Protein AF-A0A9P7WPE4-F1 (afdb_monomer_lite)

Structure (mmCIF, N/CA/C/O backbone):
data_AF-A0A9P7WPE4-F1
#
_entry.id   AF-A0A9P7WPE4-F1
#
loop_
_atom_site.group_PDB
_atom_site.id
_atom_site.type_symbol
_atom_site.label_atom_id
_atom_site.label_alt_id
_atom_site.label_comp_id
_atom_site.label_asym_id
_atom_site.label_entity_id
_atom_site.label_seq_id
_atom_site.pdbx_PDB_ins_code
_atom_site.Cartn_x
_atom_site.Cartn_y
_atom_site.Cartn_z
_atom_site.occupancy
_atom_site.B_iso_or_equiv
_atom_site.auth_seq_id
_atom_site.auth_comp_id
_atom_site.auth_asym_id
_atom_site.auth_atom_id
_atom_site.pdbx_PDB_model_num
ATOM 1 N N . MET A 1 1 ? -11.049 -20.962 -36.778 1.00 38.06 1 MET A N 1
ATOM 2 C CA . MET A 1 1 ? -11.266 -19.543 -36.418 1.00 38.06 1 MET A CA 1
ATOM 3 C C . MET A 1 1 ? -10.891 -19.368 -34.953 1.00 38.06 1 MET A C 1
ATOM 5 O O . MET A 1 1 ? -11.577 -19.913 -34.099 1.00 38.06 1 MET A O 1
ATOM 9 N N . SER A 1 2 ? -9.752 -18.731 -34.666 1.00 39.12 2 SER A N 1
ATOM 10 C CA . SER A 1 2 ? -9.303 -18.486 -33.288 1.00 39.12 2 SER A CA 1
ATOM 11 C C . SER A 1 2 ? -10.189 -17.411 -32.657 1.00 39.12 2 SER A C 1
ATOM 13 O O . SER A 1 2 ? -10.344 -16.338 -33.239 1.00 39.12 2 SER A O 1
ATOM 15 N N . LYS A 1 3 ? -10.809 -17.710 -31.510 1.00 47.81 3 LYS A N 1
ATOM 16 C CA . LYS A 1 3 ? -11.577 -16.729 -30.735 1.00 47.81 3 LYS A CA 1
ATOM 17 C C . LYS A 1 3 ? -10.599 -15.660 -30.253 1.00 47.81 3 LYS A C 1
ATOM 19 O O . LYS A 1 3 ? -9.688 -15.959 -29.488 1.00 47.81 3 LYS A O 1
ATOM 24 N N . THR A 1 4 ? -10.772 -14.429 -30.715 1.00 54.31 4 THR A N 1
ATOM 25 C CA . THR A 1 4 ? -10.062 -13.257 -30.202 1.00 54.31 4 THR A CA 1
ATOM 26 C C . THR A 1 4 ? -10.349 -13.135 -28.707 1.00 54.31 4 THR A C 1
ATOM 28 O O . THR A 1 4 ? -11.453 -12.777 -28.307 1.00 54.31 4 THR A O 1
ATOM 31 N N . GLY A 1 5 ? -9.372 -13.514 -27.879 1.00 64.75 5 GLY A N 1
ATOM 32 C CA . GLY A 1 5 ? -9.452 -13.393 -26.426 1.00 64.75 5 GLY A CA 1
ATOM 33 C C . GLY A 1 5 ? -9.658 -11.940 -25.998 1.00 64.75 5 GLY A C 1
ATOM 34 O O . GLY A 1 5 ? -9.225 -11.014 -26.688 1.00 64.75 5 GLY A O 1
ATOM 35 N N . PHE A 1 6 ? -10.342 -11.753 -24.870 1.00 70.31 6 PHE A N 1
ATOM 36 C CA . PHE A 1 6 ? -10.538 -10.450 -24.240 1.00 70.31 6 PHE A CA 1
ATOM 37 C C . PHE A 1 6 ? -9.178 -9.777 -23.989 1.00 70.31 6 PHE A C 1
ATOM 39 O O . PHE A 1 6 ? -8.267 -10.398 -23.445 1.00 70.31 6 PHE A O 1
ATOM 46 N N . LYS A 1 7 ? -9.033 -8.525 -24.432 1.00 80.44 7 LYS A N 1
ATOM 47 C CA . LYS A 1 7 ? -7.776 -7.767 -24.437 1.00 80.44 7 LYS A CA 1
ATOM 48 C C . LYS A 1 7 ? -7.937 -6.498 -23.613 1.00 80.44 7 LYS A C 1
ATOM 50 O O . LYS A 1 7 ? -8.826 -5.698 -23.894 1.00 80.44 7 LYS A O 1
ATOM 55 N N . PHE A 1 8 ? -7.062 -6.294 -22.633 1.00 85.44 8 PHE A N 1
ATOM 56 C CA . PHE A 1 8 ? -7.009 -5.035 -21.892 1.00 85.44 8 PHE A CA 1
ATOM 57 C C . PHE A 1 8 ? -6.265 -3.964 -22.703 1.00 85.44 8 PHE A C 1
ATOM 59 O O . PHE A 1 8 ? -5.278 -4.293 -23.370 1.00 85.44 8 PHE A O 1
ATOM 66 N N . PRO A 1 9 ? -6.699 -2.693 -22.669 1.00 89.88 9 PRO A N 1
ATOM 67 C CA . PRO A 1 9 ? -5.893 -1.601 -23.200 1.00 89.88 9 PRO A CA 1
ATOM 68 C C . PRO A 1 9 ? -4.607 -1.434 -22.370 1.00 89.88 9 PRO A C 1
ATOM 70 O O . PRO A 1 9 ? -4.575 -1.847 -21.206 1.00 89.88 9 PRO A O 1
ATOM 73 N N . PRO A 1 10 ? -3.546 -0.836 -22.943 1.00 88.69 10 PRO A N 1
ATOM 74 C CA . PRO A 1 10 ? -2.371 -0.471 -22.163 1.00 88.69 10 PRO A CA 1
ATOM 75 C C . PRO A 1 10 ? -2.762 0.482 -21.021 1.00 88.69 10 PRO A C 1
ATOM 77 O O . PRO A 1 10 ? -3.658 1.309 -21.207 1.00 88.69 10 PRO A O 1
ATOM 80 N N . PRO A 1 11 ? -2.108 0.388 -19.850 1.00 94.06 11 PRO A N 1
ATOM 81 C CA . PRO A 1 11 ? -2.318 1.331 -18.758 1.00 94.06 11 PRO A CA 1
ATOM 82 C C . PRO A 1 11 ? -2.047 2.778 -19.186 1.00 94.06 11 PRO A C 1
ATOM 84 O O . PRO A 1 11 ? -1.160 3.039 -20.001 1.00 94.06 11 PRO A O 1
ATOM 87 N N . ASP A 1 12 ? -2.777 3.720 -18.587 1.00 94.06 12 ASP A N 1
ATOM 88 C CA . ASP A 1 12 ? -2.539 5.150 -18.782 1.00 94.06 12 ASP A CA 1
ATOM 89 C C . ASP A 1 12 ? -1.139 5.569 -18.309 1.00 94.06 12 ASP A C 1
ATOM 91 O O . ASP A 1 12 ? -0.514 4.926 -17.460 1.00 94.06 12 ASP A O 1
ATOM 95 N N . ALA A 1 13 ? -0.663 6.702 -18.828 1.00 94.31 13 ALA A N 1
ATOM 96 C CA . ALA A 1 13 ? 0.601 7.295 -18.415 1.00 94.31 13 ALA A CA 1
ATOM 97 C C . ALA A 1 13 ? 0.662 7.562 -16.899 1.00 94.31 13 ALA A C 1
ATOM 99 O O . ALA A 1 13 ? -0.287 8.058 -16.285 1.00 94.31 13 ALA A O 1
ATOM 100 N N . PHE A 1 14 ? 1.829 7.315 -16.304 1.00 94.50 14 PHE A N 1
ATOM 101 C CA . PHE A 1 14 ? 2.081 7.549 -14.888 1.00 94.50 14 PHE A CA 1
ATOM 102 C C . PHE A 1 14 ? 2.831 8.864 -14.683 1.00 94.50 14 PHE A C 1
ATOM 104 O O . PHE A 1 14 ? 3.991 8.992 -15.063 1.00 94.50 14 PHE A O 1
ATOM 111 N N . ASN A 1 15 ? 2.182 9.850 -14.064 1.00 90.44 15 ASN A N 1
ATOM 112 C CA . ASN A 1 15 ? 2.765 11.183 -13.877 1.00 90.44 15 ASN A CA 1
ATOM 113 C C . ASN A 1 15 ? 3.724 11.300 -12.679 1.00 90.44 15 ASN A C 1
ATOM 115 O O . ASN A 1 15 ? 4.404 12.313 -12.551 1.00 90.44 15 ASN A O 1
ATOM 119 N N . GLY A 1 16 ? 3.773 10.305 -11.786 1.00 80.44 16 GLY A N 1
ATOM 120 C CA . GLY A 1 16 ? 4.683 10.294 -10.634 1.00 80.44 16 GLY A CA 1
ATOM 121 C C . GLY A 1 16 ? 4.401 11.321 -9.551 1.00 80.44 16 GLY A C 1
ATOM 122 O O . GLY A 1 16 ? 5.271 11.545 -8.714 1.00 80.44 16 GLY A O 1
ATOM 123 N N . LYS A 1 17 ? 3.227 11.967 -9.541 1.00 72.81 17 LYS A N 1
ATOM 124 C CA . LYS A 1 17 ? 2.891 12.915 -8.472 1.00 72.81 17 LYS A CA 1
ATOM 125 C C . LYS A 1 17 ? 2.825 12.153 -7.143 1.00 72.81 17 LYS A C 1
ATOM 127 O O . LYS A 1 17 ? 2.012 11.228 -7.050 1.00 72.81 17 LYS A O 1
ATOM 132 N N . PRO A 1 18 ? 3.634 12.521 -6.127 1.00 59.41 18 PRO A N 1
ATOM 133 C CA . PRO A 1 18 ? 3.574 11.887 -4.819 1.00 59.41 18 PRO A CA 1
ATOM 134 C C . PRO A 1 18 ? 2.147 11.976 -4.285 1.00 59.41 18 PRO A C 1
ATOM 136 O O . PRO A 1 18 ? 1.629 13.069 -4.043 1.00 59.41 18 PRO A O 1
ATOM 139 N N . ASP A 1 19 ? 1.483 10.832 -4.132 1.00 63.22 19 ASP A N 1
ATOM 140 C CA . ASP A 1 19 ? 0.151 10.797 -3.542 1.00 63.22 19 ASP A CA 1
ATOM 141 C C . ASP A 1 19 ? 0.278 10.789 -2.018 1.00 63.22 19 ASP A C 1
ATOM 143 O O . ASP A 1 19 ? 0.065 9.780 -1.342 1.00 63.22 19 ASP A O 1
ATOM 147 N N . THR A 1 20 ? 0.683 11.944 -1.487 1.00 55.50 20 THR A N 1
ATOM 148 C CA . THR A 1 20 ? 0.890 12.176 -0.051 1.00 55.50 20 THR A CA 1
ATOM 149 C C . THR A 1 20 ? -0.396 12.008 0.754 1.00 55.50 20 THR A C 1
ATOM 151 O O . THR A 1 20 ? -0.342 11.793 1.960 1.00 55.50 20 THR A O 1
ATOM 154 N N . LYS A 1 21 ? -1.564 12.059 0.098 1.00 58.38 21 LYS A N 1
ATOM 155 C CA . LYS A 1 21 ? -2.875 11.875 0.732 1.00 58.38 21 LYS A CA 1
ATOM 156 C C . LYS A 1 21 ? -3.303 10.411 0.826 1.00 58.38 21 LYS A C 1
ATOM 158 O O . LYS A 1 21 ? -4.185 10.120 1.628 1.00 58.38 21 LYS A O 1
ATOM 163 N N . THR A 1 22 ? -2.740 9.506 0.025 1.00 59.66 22 THR A N 1
ATOM 164 C CA . THR A 1 22 ? -3.113 8.074 0.019 1.00 59.66 22 THR A CA 1
ATOM 165 C C . THR A 1 22 ? -1.947 7.133 0.328 1.00 59.66 22 THR A C 1
ATOM 167 O O . THR A 1 22 ? -2.106 5.909 0.277 1.00 59.66 22 THR A O 1
ATOM 170 N N . GLY A 1 23 ? -0.766 7.687 0.622 1.00 64.25 23 GLY A N 1
ATOM 171 C CA . GLY A 1 23 ? 0.454 6.907 0.811 1.00 64.25 23 GLY A CA 1
ATOM 172 C C . GLY A 1 23 ? 0.858 6.171 -0.467 1.00 64.25 23 GLY A C 1
ATOM 173 O O . GLY A 1 23 ? 1.218 4.994 -0.424 1.00 64.25 23 GLY A O 1
ATOM 174 N N . GLY A 1 24 ? 0.701 6.816 -1.629 1.00 74.88 24 GLY A N 1
ATOM 175 C CA . GLY A 1 24 ? 1.121 6.263 -2.918 1.00 74.88 24 GLY A CA 1
ATOM 176 C C . GLY A 1 24 ? 0.227 5.170 -3.509 1.00 74.88 24 GLY A C 1
ATOM 177 O O . GLY A 1 24 ?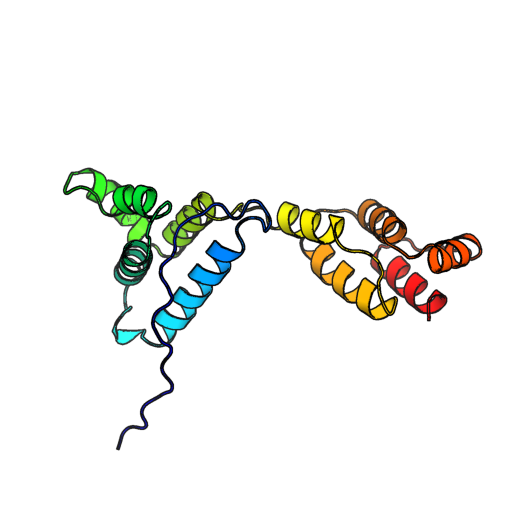 0.715 4.326 -4.262 1.00 74.88 24 GLY A O 1
ATOM 178 N N . SER A 1 25 ? -1.078 5.157 -3.206 1.00 76.94 25 SER A N 1
ATOM 179 C CA . SER A 1 25 ? -1.991 4.136 -3.749 1.00 76.94 25 SER A CA 1
ATOM 180 C C . SER A 1 25 ? -2.047 4.138 -5.276 1.00 76.94 25 SER A C 1
ATOM 182 O O . SER A 1 25 ? -2.177 3.075 -5.874 1.00 76.94 25 SER A O 1
ATOM 184 N N . LYS A 1 26 ? -1.874 5.302 -5.913 1.00 85.75 26 LYS A N 1
ATOM 185 C CA . LYS A 1 26 ? -1.837 5.438 -7.377 1.00 85.75 26 LYS A CA 1
ATOM 186 C C . LYS A 1 26 ? -0.667 4.704 -8.024 1.00 85.75 26 LYS A C 1
ATOM 188 O O . LYS A 1 26 ? -0.837 4.132 -9.092 1.00 85.75 26 LYS A O 1
ATOM 193 N N . ALA A 1 27 ? 0.502 4.691 -7.381 1.00 88.38 27 ALA A N 1
ATOM 194 C CA . ALA A 1 27 ? 1.655 3.943 -7.877 1.00 88.38 27 ALA A CA 1
ATOM 195 C C . ALA A 1 27 ? 1.392 2.431 -7.816 1.00 88.38 27 ALA A C 1
ATOM 197 O O . ALA A 1 27 ? 1.683 1.719 -8.773 1.00 88.38 27 ALA A O 1
ATOM 198 N N . ARG A 1 28 ? 0.771 1.952 -6.726 1.00 86.56 28 ARG A N 1
ATOM 199 C CA . ARG A 1 28 ? 0.358 0.545 -6.585 1.00 86.56 28 ARG A CA 1
ATOM 200 C C . ARG A 1 28 ? -0.711 0.153 -7.606 1.00 86.56 28 ARG A C 1
ATOM 202 O O . ARG A 1 28 ? -0.582 -0.886 -8.239 1.00 86.56 28 ARG A O 1
ATOM 209 N N . GLU A 1 29 ? -1.731 0.990 -7.792 1.00 88.25 29 GLU A N 1
ATOM 210 C CA . GLU A 1 29 ? -2.795 0.764 -8.779 1.00 88.25 29 GLU A CA 1
ATOM 211 C C . GLU A 1 29 ? -2.237 0.712 -10.206 1.00 88.25 29 GLU A C 1
ATOM 213 O O . GLU A 1 29 ? -2.552 -0.203 -10.965 1.00 88.25 29 GLU A O 1
ATOM 218 N N . PHE A 1 30 ? -1.375 1.665 -10.565 1.00 93.31 30 PHE A N 1
ATOM 219 C CA . PHE A 1 30 ? -0.703 1.684 -11.859 1.00 93.31 30 PHE A CA 1
ATOM 220 C C . PHE A 1 30 ? 0.135 0.417 -12.083 1.00 93.31 30 PHE A C 1
ATOM 222 O O . PHE A 1 30 ? 0.020 -0.215 -13.135 1.00 93.31 30 PHE A O 1
ATOM 229 N N . TYR A 1 31 ? 0.931 0.012 -11.088 1.00 93.50 31 TYR A N 1
ATOM 230 C CA . TYR A 1 31 ? 1.760 -1.188 -11.196 1.00 93.50 31 TYR A CA 1
ATOM 231 C C . TYR A 1 31 ? 0.902 -2.452 -11.360 1.00 93.50 31 TYR A C 1
ATOM 233 O O . TYR A 1 31 ? 1.180 -3.264 -12.237 1.00 93.50 31 TYR A O 1
ATOM 241 N N . ALA A 1 32 ? -0.195 -2.578 -10.603 1.00 91.62 32 ALA A N 1
ATOM 242 C CA . ALA A 1 32 ? -1.129 -3.698 -10.728 1.00 91.62 32 ALA A CA 1
ATOM 243 C C . ALA A 1 32 ? -1.783 -3.768 -12.122 1.00 91.62 32 ALA A C 1
ATOM 245 O O . ALA A 1 32 ? -1.901 -4.848 -12.697 1.00 91.62 32 ALA A O 1
ATOM 246 N N . LYS A 1 33 ? -2.157 -2.621 -12.713 1.00 95.06 33 LYS A N 1
ATOM 247 C CA . LYS A 1 33 ? -2.655 -2.569 -14.102 1.00 95.06 33 LYS A CA 1
ATOM 248 C C . LYS A 1 33 ? -1.596 -3.028 -15.108 1.00 95.06 33 LYS A C 1
ATOM 250 O O . LYS A 1 33 ? -1.941 -3.705 -16.073 1.00 95.06 33 LYS A O 1
ATOM 255 N N . CYS A 1 34 ? -0.323 -2.692 -14.884 1.00 96.38 34 CYS A N 1
ATOM 256 C CA . CYS A 1 34 ? 0.779 -3.183 -15.713 1.00 96.38 34 CYS A CA 1
ATOM 257 C C . CYS A 1 34 ? 0.944 -4.703 -15.592 1.00 96.38 34 CYS A C 1
ATOM 259 O O . CYS A 1 34 ? 1.060 -5.361 -16.618 1.00 96.38 34 CYS A O 1
ATOM 261 N N . GLU A 1 35 ? 0.893 -5.267 -14.380 1.00 94.06 35 GLU A N 1
ATOM 262 C CA . GLU A 1 35 ? 0.978 -6.722 -14.160 1.00 94.06 35 GLU A CA 1
ATOM 263 C C . GLU A 1 35 ? -0.133 -7.468 -14.919 1.00 94.06 35 GLU A C 1
ATOM 265 O O . GLU A 1 35 ? 0.161 -8.355 -15.717 1.00 94.06 35 GLU A O 1
ATOM 270 N N . ILE A 1 36 ? -1.388 -7.019 -14.794 1.00 93.00 36 ILE A N 1
ATOM 271 C CA . ILE A 1 36 ? -2.528 -7.588 -15.538 1.00 93.00 36 ILE A CA 1
ATOM 272 C C . ILE A 1 36 ? -2.311 -7.495 -17.057 1.00 93.00 36 ILE A C 1
ATOM 274 O O . ILE A 1 36 ? -2.607 -8.436 -17.801 1.00 93.00 36 ILE A O 1
ATOM 278 N N . TYR A 1 37 ? -1.800 -6.359 -17.540 1.00 95.56 37 TYR A N 1
ATOM 279 C CA . TYR A 1 37 ? -1.496 -6.175 -18.956 1.00 95.56 37 TYR A CA 1
ATOM 280 C C . TYR A 1 37 ? -0.401 -7.151 -19.416 1.00 95.56 37 TYR A C 1
ATOM 282 O O . TYR A 1 37 ? -0.570 -7.833 -20.423 1.00 95.56 37 TYR A O 1
ATOM 290 N N . PHE A 1 38 ? 0.689 -7.301 -18.665 1.00 95.25 38 PHE A N 1
ATOM 291 C CA . PHE A 1 38 ? 1.768 -8.228 -19.012 1.00 95.25 38 PHE A CA 1
ATOM 292 C C . PHE A 1 38 ? 1.311 -9.683 -19.046 1.00 95.25 38 PHE A C 1
ATOM 294 O O . PHE A 1 38 ? 1.680 -10.394 -19.977 1.00 95.25 38 PHE A O 1
ATOM 301 N N . ASP A 1 39 ? 0.458 -10.100 -18.114 1.00 92.06 39 ASP A N 1
ATOM 302 C CA . ASP A 1 39 ? -0.109 -11.451 -18.110 1.00 92.06 39 ASP A CA 1
ATOM 303 C C . ASP A 1 39 ? -1.000 -11.692 -19.339 1.00 92.06 39 ASP A C 1
ATOM 305 O O . ASP A 1 39 ? -0.940 -12.745 -19.976 1.00 92.06 39 ASP A O 1
ATOM 309 N N . THR A 1 40 ? -1.775 -10.677 -19.732 1.00 92.94 40 THR A N 1
ATOM 310 C CA . THR A 1 40 ? -2.651 -10.723 -20.916 1.00 92.94 40 THR A CA 1
ATOM 311 C C . THR A 1 40 ? -1.857 -10.789 -22.224 1.00 92.94 40 THR A C 1
ATOM 313 O O . THR A 1 40 ? -2.280 -11.434 -23.185 1.00 92.94 40 THR A O 1
ATOM 316 N N . TYR A 1 41 ? -0.699 -10.128 -22.270 1.00 93.31 41 TYR A N 1
ATOM 317 C CA . TYR A 1 41 ? 0.171 -10.032 -23.444 1.00 93.31 41 TYR A CA 1
ATOM 318 C C . TYR A 1 41 ? 1.522 -10.723 -23.213 1.00 93.31 41 TYR A C 1
ATOM 320 O O . TYR A 1 41 ? 2.554 -10.245 -23.686 1.00 93.31 41 TYR A O 1
ATOM 328 N N . SER A 1 42 ? 1.527 -11.863 -22.519 1.00 90.62 42 SER A N 1
ATOM 329 C CA . SER A 1 42 ? 2.749 -12.555 -22.073 1.00 90.62 42 SER A CA 1
ATOM 330 C C . SER A 1 42 ? 3.729 -12.889 -23.201 1.00 90.62 42 SER A C 1
ATOM 332 O O . SER A 1 42 ? 4.936 -12.806 -23.007 1.00 90.62 42 SER A O 1
ATOM 334 N N . GLY A 1 43 ? 3.235 -13.165 -24.414 1.00 92.06 43 GLY A N 1
ATOM 335 C CA . GLY A 1 43 ? 4.089 -13.368 -25.59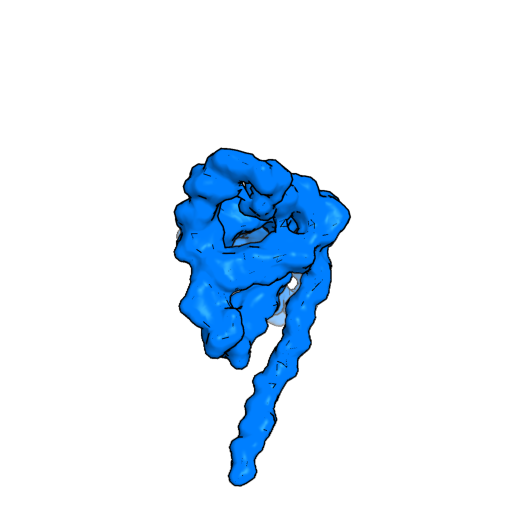1 1.00 92.06 43 GLY A CA 1
ATOM 336 C C . GLY A 1 43 ? 4.876 -12.120 -26.025 1.00 92.06 43 GLY A C 1
ATOM 337 O O . GLY A 1 43 ? 5.971 -12.245 -26.563 1.00 92.06 43 GLY A O 1
ATOM 338 N N . ALA A 1 44 ? 4.351 -10.915 -25.783 1.00 91.75 44 ALA A N 1
ATOM 339 C CA . ALA A 1 44 ? 5.063 -9.658 -26.036 1.00 91.75 44 ALA A CA 1
ATOM 340 C C . ALA A 1 44 ? 5.956 -9.243 -24.848 1.00 91.75 44 ALA A C 1
ATOM 342 O O . ALA A 1 44 ? 6.960 -8.559 -25.045 1.00 91.75 44 ALA A O 1
ATOM 343 N N . PHE A 1 45 ? 5.610 -9.684 -23.635 1.00 94.38 45 PHE A N 1
ATOM 344 C CA . PHE A 1 45 ? 6.284 -9.368 -22.370 1.00 94.38 45 PHE A CA 1
ATOM 345 C C . PHE A 1 45 ? 6.913 -10.611 -21.725 1.00 94.38 45 PHE A C 1
ATOM 347 O O . PHE A 1 45 ? 6.749 -10.875 -20.535 1.00 94.38 45 PHE A O 1
ATOM 354 N N . ASP A 1 46 ? 7.664 -11.356 -22.531 1.00 94.31 46 ASP A N 1
ATOM 355 C CA . ASP A 1 46 ? 8.340 -12.613 -22.177 1.00 94.31 46 ASP A CA 1
ATOM 356 C C . ASP A 1 46 ? 9.523 -12.456 -21.200 1.00 94.31 46 ASP A C 1
ATOM 358 O O . ASP A 1 46 ? 10.032 -13.440 -20.671 1.00 94.31 46 ASP A O 1
ATOM 362 N N . THR A 1 47 ? 9.973 -11.225 -20.957 1.00 95.56 47 THR A N 1
ATOM 363 C CA . THR A 1 47 ? 11.147 -10.904 -20.141 1.00 95.56 47 THR A CA 1
ATOM 364 C C . THR A 1 47 ? 10.854 -9.729 -19.224 1.00 95.56 47 THR A C 1
ATOM 366 O O . THR A 1 47 ? 10.165 -8.777 -19.604 1.00 95.56 47 THR A O 1
ATOM 369 N N . ASP A 1 48 ? 11.435 -9.750 -18.025 1.00 95.00 48 ASP A N 1
ATOM 370 C CA . ASP A 1 48 ? 11.276 -8.653 -17.067 1.00 95.00 48 ASP A CA 1
ATOM 371 C C . ASP A 1 48 ? 11.890 -7.349 -17.581 1.00 95.00 48 ASP A C 1
ATOM 373 O O . ASP A 1 48 ? 11.333 -6.280 -17.348 1.00 95.00 48 ASP A O 1
ATOM 377 N N . LEU A 1 49 ? 12.933 -7.427 -18.414 1.00 93.62 49 LEU A N 1
ATOM 378 C CA . LEU A 1 49 ? 13.491 -6.261 -19.095 1.00 93.62 49 LEU A CA 1
ATOM 379 C C . LEU A 1 49 ? 12.442 -5.534 -19.952 1.00 93.62 49 LEU A C 1
ATOM 381 O O . LEU A 1 49 ? 12.311 -4.315 -19.850 1.00 93.62 49 LEU A O 1
ATOM 385 N N . LYS A 1 50 ? 11.664 -6.258 -20.773 1.00 95.12 50 LYS A N 1
ATOM 386 C CA . LYS A 1 50 ? 10.603 -5.654 -21.603 1.00 95.12 50 LYS A CA 1
ATOM 387 C C . LYS A 1 50 ? 9.501 -5.027 -20.745 1.00 95.12 50 LYS A C 1
ATOM 389 O O . LYS A 1 50 ? 9.023 -3.941 -21.072 1.00 95.12 50 LYS A O 1
ATOM 394 N N . LYS A 1 51 ? 9.127 -5.676 -19.638 1.00 96.88 51 LYS A N 1
ATOM 395 C CA . LYS A 1 51 ? 8.138 -5.157 -18.677 1.00 96.88 51 LYS A CA 1
ATOM 396 C C . LYS A 1 51 ? 8.624 -3.862 -18.020 1.00 96.88 51 LYS A C 1
ATOM 398 O O . LYS A 1 51 ? 7.907 -2.862 -18.020 1.00 96.88 51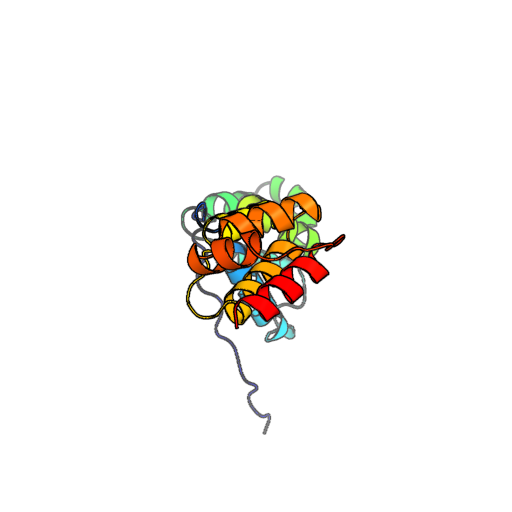 LYS A O 1
ATOM 403 N N . SER A 1 52 ? 9.864 -3.856 -17.532 1.00 95.50 52 SER A N 1
ATOM 404 C CA . SER A 1 52 ? 10.506 -2.691 -16.920 1.00 95.50 52 SER A CA 1
ATOM 405 C C . SER A 1 52 ? 10.603 -1.523 -17.905 1.00 95.50 52 SER A C 1
ATOM 407 O O . SER A 1 52 ? 10.201 -0.409 -17.574 1.00 95.50 52 SER A O 1
ATOM 409 N N . TRP A 1 53 ? 11.039 -1.768 -19.148 1.00 94.06 53 TRP A N 1
ATOM 410 C CA . TRP A 1 53 ? 11.074 -0.741 -20.199 1.00 94.06 53 TRP A CA 1
ATOM 411 C C . TRP A 1 53 ? 9.707 -0.148 -20.503 1.00 94.06 53 TRP A C 1
ATOM 413 O O . TRP A 1 53 ? 9.589 1.063 -20.685 1.00 94.06 53 TRP A O 1
ATOM 423 N N . PHE A 1 54 ? 8.670 -0.980 -20.543 1.00 96.06 54 PHE A N 1
ATOM 424 C CA . PHE A 1 54 ? 7.315 -0.512 -20.785 1.00 96.06 54 PHE A CA 1
ATOM 425 C C . PHE A 1 54 ? 6.806 0.384 -19.653 1.00 96.06 54 PHE A C 1
ATOM 427 O O . PHE A 1 54 ? 6.267 1.456 -19.920 1.00 96.06 54 PHE A O 1
ATOM 434 N N . ILE A 1 55 ? 7.050 0.009 -18.393 1.00 96.31 55 ILE A N 1
ATOM 435 C CA . ILE A 1 55 ? 6.716 0.860 -17.242 1.00 96.31 55 ILE A CA 1
ATOM 436 C C . ILE A 1 55 ? 7.459 2.198 -17.320 1.00 96.31 55 ILE A C 1
ATOM 438 O O . ILE A 1 55 ? 6.840 3.250 -17.165 1.00 96.31 55 ILE A O 1
ATOM 442 N N . LEU A 1 56 ? 8.762 2.173 -17.614 1.00 94.25 56 LEU A N 1
ATOM 443 C CA . LEU A 1 56 ? 9.564 3.386 -17.779 1.00 94.25 56 LEU A CA 1
ATOM 444 C C . LEU A 1 56 ? 9.031 4.267 -18.923 1.00 94.25 56 LEU A C 1
ATOM 446 O O . LEU A 1 56 ? 8.941 5.483 -18.770 1.00 94.25 56 LEU A O 1
ATOM 450 N N . TYR A 1 57 ? 8.635 3.674 -20.053 1.00 94.00 57 TYR A N 1
ATOM 451 C CA . TYR A 1 57 ? 8.051 4.384 -21.199 1.00 94.00 57 TYR A CA 1
ATOM 452 C C . TYR A 1 57 ? 6.745 5.119 -20.845 1.00 94.00 57 TYR A C 1
ATOM 454 O O . TYR A 1 57 ? 6.488 6.226 -21.343 1.00 94.00 57 TYR A O 1
ATOM 462 N N . LEU A 1 58 ? 5.936 4.526 -19.961 1.00 96.00 58 LEU A N 1
ATOM 463 C CA . LEU A 1 58 ? 4.692 5.112 -19.463 1.00 96.00 58 LEU A CA 1
ATOM 464 C C . LEU A 1 58 ? 4.909 6.224 -18.425 1.00 96.00 58 LEU A C 1
ATOM 466 O O . LEU A 1 58 ? 3.976 6.987 -18.169 1.00 96.00 58 LEU A O 1
ATOM 470 N N . CYS A 1 59 ? 6.107 6.374 -17.851 1.00 94.50 59 CYS A N 1
ATOM 471 C CA . CYS A 1 59 ? 6.416 7.491 -16.960 1.00 94.50 59 CYS A CA 1
ATOM 472 C C . CYS A 1 59 ? 6.407 8.828 -17.722 1.00 94.50 59 CYS A C 1
ATOM 474 O O . CYS A 1 59 ? 7.097 9.001 -18.728 1.00 94.50 59 CYS A O 1
ATOM 476 N N . LYS A 1 60 ? 5.642 9.798 -17.216 1.00 92.81 60 LYS A N 1
ATOM 477 C CA . LYS A 1 60 ? 5.530 11.174 -17.724 1.00 92.81 60 LYS A CA 1
ATOM 478 C C . LYS A 1 60 ? 5.682 12.169 -16.575 1.00 92.81 60 LYS A C 1
ATOM 480 O O . LYS A 1 60 ? 5.665 11.784 -15.408 1.00 92.81 60 LYS A O 1
ATOM 485 N N . GLU A 1 61 ? 5.817 13.451 -16.904 1.00 88.94 61 GLU A N 1
ATOM 486 C CA . GLU A 1 61 ? 5.897 14.547 -15.925 1.00 88.94 61 GLU A CA 1
ATOM 487 C C . GLU A 1 61 ? 6.914 14.259 -14.798 1.00 88.94 61 GLU A C 1
ATOM 489 O O . GLU A 1 61 ? 8.085 14.001 -15.076 1.00 88.94 61 GLU A O 1
ATOM 494 N N . ALA A 1 62 ? 6.485 14.270 -13.531 1.00 84.94 62 ALA A N 1
ATOM 495 C CA . ALA A 1 62 ? 7.356 14.081 -12.376 1.00 84.94 62 ALA A CA 1
ATOM 496 C C . ALA A 1 62 ? 7.989 12.678 -12.322 1.00 84.94 62 ALA A C 1
ATOM 498 O O . ALA A 1 62 ? 9.116 12.543 -11.850 1.00 84.94 62 ALA A O 1
ATOM 499 N N . ALA A 1 63 ? 7.327 11.641 -12.852 1.00 90.88 63 ALA A N 1
ATOM 500 C CA . ALA A 1 63 ? 7.922 10.304 -12.950 1.00 90.88 63 ALA A CA 1
ATOM 501 C C . ALA A 1 63 ? 9.021 10.216 -14.014 1.00 90.88 63 ALA A C 1
ATOM 503 O O . ALA A 1 63 ? 9.895 9.356 -13.917 1.00 90.88 63 ALA A O 1
ATOM 504 N N . TYR A 1 64 ? 8.988 11.077 -15.036 1.00 90.56 64 TYR A N 1
ATOM 505 C CA . TYR A 1 64 ? 9.912 10.977 -16.163 1.00 90.56 64 TYR A CA 1
ATOM 506 C C . TYR A 1 64 ? 11.364 11.235 -15.748 1.00 90.56 64 TYR A C 1
ATOM 508 O O . TYR A 1 64 ? 12.262 10.537 -16.207 1.00 90.56 64 TYR A O 1
ATOM 516 N N . ALA A 1 65 ? 11.598 12.170 -14.821 1.00 87.25 65 ALA A N 1
ATOM 517 C CA . ALA A 1 65 ? 12.938 12.445 -14.297 1.00 87.25 65 ALA A CA 1
ATOM 518 C C . ALA A 1 65 ? 13.564 11.214 -13.616 1.00 87.25 65 ALA A C 1
ATOM 520 O O . ALA A 1 65 ? 14.741 10.928 -13.810 1.00 87.25 65 ALA A O 1
ATOM 521 N N . TRP A 1 66 ? 12.767 10.448 -12.864 1.00 88.88 66 TRP A N 1
ATOM 522 C CA . TRP A 1 66 ? 13.208 9.175 -12.293 1.00 88.88 66 TRP A CA 1
ATOM 523 C C . TRP A 1 66 ? 13.437 8.124 -13.380 1.00 88.88 66 TRP A C 1
ATOM 525 O O . TRP A 1 66 ? 14.461 7.446 -13.358 1.00 88.88 66 TRP A O 1
ATOM 535 N N . ALA A 1 67 ? 12.528 8.021 -14.355 1.00 90.94 67 ALA A N 1
ATOM 536 C CA . ALA A 1 67 ? 12.643 7.047 -15.433 1.00 90.94 67 ALA A CA 1
ATOM 537 C C . ALA A 1 67 ? 13.919 7.257 -16.263 1.00 90.94 67 ALA A C 1
ATOM 539 O O . ALA A 1 67 ? 14.620 6.290 -16.552 1.00 90.94 67 ALA A O 1
ATOM 540 N N . LEU A 1 68 ? 14.277 8.511 -16.566 1.00 87.69 68 LEU A N 1
ATOM 541 C CA . LEU A 1 68 ? 15.508 8.868 -17.279 1.00 87.69 68 LEU A CA 1
ATOM 542 C C . LEU A 1 68 ? 16.774 8.305 -16.620 1.00 87.69 68 LEU A C 1
ATOM 544 O O . LEU A 1 68 ? 17.685 7.887 -17.333 1.00 87.69 68 LEU A O 1
ATOM 548 N N . SER A 1 69 ? 16.821 8.233 -15.287 1.00 84.38 69 SER A N 1
ATOM 549 C CA . SER A 1 69 ? 17.956 7.648 -14.562 1.00 84.38 69 SER A CA 1
ATOM 550 C C . SER A 1 69 ? 18.169 6.171 -14.903 1.00 84.38 69 SER A C 1
ATOM 552 O O . SER A 1 69 ? 19.310 5.723 -14.943 1.00 84.38 69 SER A O 1
ATOM 554 N N . TYR A 1 70 ? 17.093 5.431 -15.194 1.00 84.00 70 TYR A N 1
ATOM 555 C CA . TYR A 1 70 ? 17.137 4.023 -15.607 1.00 84.00 70 TYR A CA 1
ATOM 556 C C . TYR A 1 70 ? 17.274 3.849 -17.116 1.00 84.00 70 TYR A C 1
ATOM 558 O O . TYR A 1 70 ? 17.907 2.896 -17.564 1.00 84.00 70 TYR A O 1
ATOM 566 N N . MET A 1 71 ? 16.688 4.761 -17.899 1.00 80.31 71 MET A N 1
ATOM 567 C CA . MET A 1 71 ? 16.817 4.734 -19.355 1.00 80.31 71 MET A CA 1
ATOM 568 C C . MET A 1 71 ? 18.234 5.092 -19.804 1.00 80.31 71 MET A C 1
ATOM 570 O O . MET A 1 71 ? 18.675 4.627 -20.850 1.00 80.31 71 MET A O 1
ATOM 574 N N . GLY A 1 72 ? 18.943 5.883 -18.994 1.00 64.25 72 GLY A N 1
ATOM 575 C CA . GLY A 1 72 ? 20.248 6.419 -19.314 1.00 64.25 72 GLY A CA 1
ATOM 576 C C . GLY A 1 72 ? 20.149 7.417 -20.460 1.00 64.25 72 GLY A C 1
ATOM 577 O O . GLY A 1 72 ? 19.720 7.106 -21.568 1.00 64.25 72 GLY A O 1
ATOM 578 N N . ALA A 1 73 ? 20.660 8.621 -20.263 1.00 50.44 73 ALA A N 1
ATOM 579 C CA . ALA A 1 73 ? 21.243 9.301 -21.405 1.00 50.44 73 ALA A CA 1
ATOM 580 C C . ALA A 1 73 ? 22.494 8.493 -21.818 1.00 50.44 73 ALA A C 1
ATOM 582 O O . ALA A 1 73 ? 23.578 8.762 -21.323 1.00 50.44 73 ALA A O 1
ATOM 583 N N . ILE A 1 74 ? 22.307 7.424 -22.606 1.00 52.28 74 ILE A N 1
ATOM 584 C CA . ILE A 1 74 ? 23.292 6.733 -23.465 1.00 52.28 74 ILE A CA 1
ATOM 585 C C . ILE A 1 74 ? 24.732 6.708 -22.881 1.00 52.28 74 ILE A C 1
ATOM 587 O O . ILE A 1 74 ? 25.661 7.249 -23.473 1.00 52.28 74 ILE A O 1
ATOM 591 N N . SER A 1 75 ? 24.931 6.138 -21.686 1.00 50.41 75 SER A N 1
ATOM 592 C CA . SER A 1 75 ? 26.223 6.136 -20.967 1.00 50.41 75 SER A CA 1
ATOM 593 C C . SER A 1 75 ? 26.347 4.918 -20.032 1.00 50.41 75 SER A C 1
ATOM 595 O O . SER A 1 75 ? 25.332 4.303 -19.692 1.00 50.41 75 SER A O 1
ATOM 597 N N . ASP A 1 76 ? 27.577 4.592 -19.602 1.00 54.69 76 ASP A N 1
ATOM 598 C CA . ASP A 1 76 ? 28.012 3.463 -18.747 1.00 54.69 76 ASP A CA 1
ATOM 599 C C . ASP A 1 76 ? 27.116 3.158 -17.525 1.00 54.69 76 ASP A C 1
ATOM 601 O O . ASP A 1 76 ? 27.106 2.040 -17.003 1.00 54.69 76 ASP A O 1
ATOM 605 N N . SER A 1 77 ? 26.313 4.123 -17.075 1.00 54.16 77 SER A N 1
ATOM 606 C CA . SER A 1 77 ? 25.273 3.977 -16.048 1.00 54.16 77 SER A CA 1
ATOM 607 C C . SER A 1 77 ? 24.226 2.903 -16.376 1.00 54.16 77 SER A C 1
ATOM 609 O O . SER A 1 77 ? 23.751 2.216 -15.469 1.00 54.16 77 SER A O 1
ATOM 611 N N . VAL A 1 78 ? 23.893 2.712 -17.661 1.00 57.84 78 VAL A N 1
ATOM 612 C CA . VAL A 1 78 ? 22.914 1.701 -18.104 1.00 57.84 78 VAL A CA 1
ATOM 613 C C . VAL A 1 78 ? 23.387 0.297 -17.727 1.00 57.84 78 VAL A C 1
ATOM 615 O O . VAL A 1 78 ? 22.589 -0.512 -17.258 1.00 57.84 78 VAL A O 1
ATOM 618 N N . HIS A 1 79 ? 24.692 0.018 -17.819 1.00 60.94 79 HIS A N 1
ATOM 619 C CA . HIS A 1 79 ? 25.246 -1.280 -17.428 1.00 60.94 79 HIS A CA 1
ATOM 620 C C . HIS A 1 79 ? 25.076 -1.577 -15.932 1.00 60.94 79 HIS A C 1
ATOM 622 O O . HIS A 1 79 ? 24.908 -2.738 -15.564 1.00 60.94 79 HIS A O 1
ATOM 628 N N . LYS A 1 80 ? 25.062 -0.550 -15.070 1.00 69.06 80 LYS A N 1
ATOM 629 C CA . LYS A 1 80 ? 24.914 -0.721 -13.614 1.00 69.06 80 LYS A CA 1
ATOM 630 C C . LYS A 1 80 ? 23.470 -0.949 -13.174 1.00 69.06 80 LYS A C 1
ATOM 632 O O . LYS A 1 80 ? 23.247 -1.663 -12.202 1.00 69.06 80 LYS A O 1
ATOM 637 N N . LEU A 1 81 ? 22.498 -0.351 -13.865 1.00 79.06 81 LEU A N 1
ATOM 638 C CA . LEU A 1 81 ? 21.074 -0.470 -13.519 1.00 79.06 81 LEU A CA 1
ATOM 639 C C . LEU A 1 81 ? 20.369 -1.604 -14.265 1.00 79.06 81 LEU A C 1
ATOM 641 O O . LEU A 1 81 ? 19.294 -2.037 -13.852 1.00 79.06 81 LEU A O 1
ATOM 645 N N . ARG A 1 82 ? 20.989 -2.143 -15.317 1.00 82.31 82 ARG A N 1
ATOM 646 C CA . ARG A 1 82 ? 20.468 -3.278 -16.081 1.00 82.31 82 ARG A CA 1
ATOM 647 C C . ARG A 1 82 ? 20.092 -4.499 -15.221 1.00 82.31 82 ARG A C 1
ATOM 649 O O . ARG A 1 82 ? 18.989 -4.998 -15.427 1.00 82.31 82 ARG A O 1
ATOM 656 N N . PRO A 1 83 ? 20.873 -4.915 -14.202 1.00 88.56 83 PRO A N 1
ATOM 657 C CA . PRO A 1 83 ? 20.473 -6.013 -13.317 1.00 88.56 83 PRO A CA 1
ATOM 658 C C . PRO A 1 83 ? 19.199 -5.743 -12.501 1.00 88.56 83 PRO A C 1
ATOM 660 O O . PRO A 1 83 ? 18.563 -6.684 -12.042 1.00 88.56 83 PRO A O 1
ATOM 663 N N . ILE A 1 84 ? 18.836 -4.472 -12.283 1.00 89.69 84 ILE A N 1
ATOM 664 C CA . ILE A 1 84 ? 17.570 -4.095 -11.637 1.00 89.69 84 ILE A CA 1
ATOM 665 C C . ILE A 1 84 ? 16.423 -4.206 -12.643 1.00 89.69 84 ILE A C 1
ATOM 667 O O . ILE A 1 84 ? 15.356 -4.678 -12.281 1.00 89.69 84 ILE A O 1
ATOM 671 N N . LEU A 1 85 ? 16.633 -3.795 -13.898 1.00 91.25 85 LEU A N 1
ATOM 672 C CA . LEU A 1 85 ? 15.611 -3.858 -14.953 1.00 91.25 85 LEU A CA 1
ATOM 673 C C . LEU A 1 85 ? 15.305 -5.289 -15.408 1.00 91.25 85 LEU A C 1
ATOM 675 O O . LEU A 1 85 ? 14.180 -5.569 -15.817 1.00 91.25 85 LEU A O 1
ATOM 679 N N . GLU A 1 86 ? 16.298 -6.175 -15.352 1.00 93.12 86 GLU A N 1
ATOM 680 C CA . GLU A 1 86 ? 16.181 -7.596 -15.705 1.00 93.12 86 GLU A CA 1
ATOM 681 C C . GLU A 1 86 ? 15.590 -8.456 -14.574 1.00 93.12 86 GLU A C 1
ATOM 683 O O . GLU A 1 86 ? 15.321 -9.634 -14.790 1.00 93.12 86 GLU A O 1
ATOM 688 N N . ASP A 1 87 ? 15.359 -7.875 -13.394 1.00 92.00 87 ASP A N 1
ATOM 689 C CA . ASP A 1 87 ? 14.790 -8.539 -12.222 1.00 92.00 87 ASP A CA 1
ATOM 690 C C . ASP A 1 87 ? 13.497 -7.823 -11.813 1.00 92.00 87 ASP A C 1
ATOM 692 O O . ASP A 1 87 ? 13.519 -6.753 -11.194 1.00 92.00 87 ASP A O 1
ATOM 696 N N . GLY A 1 88 ? 12.348 -8.411 -12.160 1.00 89.06 88 GLY A N 1
ATOM 697 C CA . GLY A 1 88 ? 11.044 -7.800 -11.911 1.00 89.06 88 GLY A CA 1
ATOM 698 C C . GLY A 1 88 ? 10.791 -7.473 -10.435 1.00 89.06 88 GLY A C 1
ATOM 699 O O . GLY A 1 88 ? 10.164 -6.456 -10.131 1.00 89.06 88 GLY A O 1
ATOM 700 N N . VAL A 1 89 ? 11.333 -8.267 -9.503 1.00 89.62 89 VAL A N 1
ATOM 701 C CA . VAL A 1 89 ? 11.189 -8.043 -8.055 1.00 89.62 89 VAL A CA 1
ATOM 702 C C . VAL A 1 89 ? 11.994 -6.824 -7.616 1.00 89.62 89 VAL A C 1
ATOM 704 O O . VAL A 1 89 ? 11.474 -5.962 -6.897 1.00 89.62 89 VAL A O 1
ATOM 707 N N . LYS A 1 90 ? 13.245 -6.703 -8.070 1.00 89.31 90 LYS A N 1
ATOM 708 C CA . LYS A 1 90 ? 14.064 -5.518 -7.781 1.00 89.31 90 LYS A CA 1
ATOM 709 C C . LYS A 1 90 ? 13.462 -4.269 -8.409 1.00 89.31 90 LYS A C 1
ATOM 711 O O . LYS A 1 90 ? 13.350 -3.255 -7.720 1.00 89.31 90 LYS A O 1
ATOM 716 N N . PHE A 1 91 ? 13.017 -4.346 -9.664 1.00 93.69 91 PHE A N 1
ATOM 717 C CA . PHE A 1 91 ? 12.390 -3.214 -10.342 1.00 93.69 91 PHE A CA 1
ATOM 718 C C . PHE A 1 91 ? 11.120 -2.743 -9.622 1.00 93.69 91 PHE A C 1
ATOM 720 O O . PHE A 1 91 ? 10.974 -1.554 -9.332 1.00 93.69 91 PHE A O 1
ATOM 727 N N . LYS A 1 92 ? 10.223 -3.672 -9.259 1.00 92.31 92 LYS A N 1
ATOM 728 C CA . LYS A 1 92 ? 9.021 -3.374 -8.462 1.00 92.31 92 LYS A CA 1
ATOM 729 C C . LYS A 1 92 ? 9.376 -2.669 -7.159 1.00 92.31 92 LYS A C 1
ATOM 731 O O . LYS A 1 92 ? 8.749 -1.672 -6.807 1.00 92.31 92 LYS A O 1
ATOM 736 N N . THR A 1 93 ? 10.400 -3.166 -6.470 1.00 86.25 93 THR A N 1
ATOM 737 C CA . THR A 1 93 ? 10.857 -2.619 -5.190 1.00 86.25 93 THR A CA 1
ATOM 738 C C . THR A 1 93 ? 11.323 -1.172 -5.334 1.00 86.25 93 THR A C 1
ATOM 740 O O . THR A 1 93 ? 10.855 -0.317 -4.587 1.00 86.25 93 THR A O 1
ATOM 743 N N . VAL A 1 94 ? 12.182 -0.861 -6.312 1.00 89.06 94 VAL A N 1
ATOM 744 C CA . VAL A 1 94 ? 12.681 0.514 -6.511 1.00 89.06 94 VAL A CA 1
ATOM 745 C C . VAL A 1 94 ? 11.609 1.464 -7.049 1.00 89.06 94 VAL A C 1
ATOM 747 O O . VAL A 1 94 ? 11.584 2.631 -6.664 1.00 89.06 94 VAL A O 1
ATOM 750 N N . PHE A 1 95 ? 10.689 0.978 -7.892 1.00 91.06 95 PHE A N 1
ATOM 751 C CA . PHE A 1 95 ? 9.552 1.765 -8.374 1.00 91.06 95 PHE A CA 1
ATOM 752 C C . PHE A 1 95 ? 8.621 2.143 -7.220 1.00 91.06 95 PHE A C 1
ATOM 754 O O . PHE A 1 95 ? 8.269 3.312 -7.044 1.00 91.06 95 PHE A O 1
ATOM 761 N N . LEU A 1 96 ? 8.237 1.156 -6.404 1.00 87.19 96 LEU A N 1
ATOM 762 C CA . LEU A 1 96 ? 7.379 1.399 -5.256 1.00 87.19 96 LEU A CA 1
ATOM 763 C C . LEU A 1 96 ? 8.100 2.232 -4.204 1.00 87.19 96 LEU A C 1
ATOM 765 O O . LEU A 1 96 ? 7.470 3.128 -3.682 1.00 87.19 96 LEU A O 1
ATOM 769 N N . ALA A 1 97 ? 9.394 2.046 -3.948 1.00 84.06 97 ALA A N 1
ATOM 770 C CA . ALA A 1 97 ? 10.129 2.904 -3.016 1.00 84.06 97 ALA A CA 1
ATOM 771 C C . ALA A 1 97 ? 10.135 4.379 -3.451 1.00 84.06 97 ALA A C 1
ATOM 773 O O . ALA A 1 97 ? 10.059 5.271 -2.610 1.00 84.06 97 ALA A O 1
ATOM 774 N N . GLN A 1 98 ? 10.194 4.638 -4.761 1.00 86.88 98 GLN A N 1
ATOM 775 C CA . GLN A 1 98 ? 10.187 5.996 -5.295 1.00 86.88 98 GLN A CA 1
ATOM 776 C C . GLN A 1 98 ? 8.810 6.663 -5.210 1.00 86.88 98 GLN A C 1
ATOM 778 O O . GLN A 1 98 ? 8.705 7.839 -4.860 1.00 86.88 98 GLN A O 1
ATOM 783 N N . PHE A 1 99 ? 7.757 5.950 -5.613 1.00 86.88 99 PHE A N 1
ATOM 784 C CA . PHE A 1 99 ? 6.444 6.557 -5.874 1.00 86.88 99 PHE A CA 1
ATOM 785 C C . PHE A 1 99 ? 5.341 6.116 -4.919 1.00 86.88 99 PHE A C 1
ATOM 787 O O . PHE A 1 99 ? 4.216 6.620 -4.971 1.00 86.88 99 PHE A O 1
ATOM 794 N N . SER A 1 100 ? 5.657 5.174 -4.043 1.00 80.88 100 SER A N 1
ATOM 795 C CA . SER A 1 100 ? 4.797 4.698 -2.983 1.00 80.88 100 SER A CA 1
ATOM 796 C C . SER A 1 100 ? 5.525 4.845 -1.656 1.00 80.88 100 SER A C 1
ATOM 798 O O . SER A 1 100 ? 6.653 4.400 -1.490 1.00 80.88 100 SER A O 1
ATOM 800 N N . SER A 1 101 ? 4.866 5.402 -0.642 1.00 67.81 101 SER A N 1
ATOM 801 C CA . SER A 1 101 ? 5.347 5.141 0.712 1.00 67.81 101 SER A CA 1
ATOM 802 C C . SER A 1 101 ? 5.135 3.645 0.946 1.00 67.81 101 SER A C 1
ATOM 804 O O . SER A 1 101 ? 3.987 3.191 0.985 1.00 67.81 101 SER A O 1
ATOM 806 N N . ILE A 1 102 ? 6.215 2.859 1.010 1.00 58.78 102 ILE A N 1
ATOM 807 C CA . ILE A 1 102 ? 6.205 1.448 1.441 1.00 58.78 102 ILE A CA 1
ATOM 808 C C . ILE A 1 102 ? 5.936 1.417 2.945 1.00 58.78 102 ILE A C 1
ATOM 810 O O . ILE A 1 102 ? 6.717 0.917 3.742 1.00 58.78 102 ILE A O 1
ATOM 814 N N . ASP A 1 103 ? 4.828 2.010 3.351 1.00 68.31 103 ASP A N 1
ATOM 815 C CA . ASP A 1 103 ? 4.363 1.866 4.704 1.00 68.31 103 ASP A CA 1
ATOM 816 C C . ASP A 1 103 ? 2.873 1.524 4.666 1.00 68.31 103 ASP A C 1
ATOM 818 O O . ASP A 1 103 ? 2.006 2.395 4.806 1.00 68.31 103 ASP A O 1
ATOM 822 N N . PRO A 1 104 ? 2.556 0.245 4.370 1.00 69.00 104 PRO A N 1
ATOM 823 C CA . PRO A 1 104 ? 1.197 -0.260 4.500 1.00 69.00 104 PRO A CA 1
ATOM 824 C C . PRO A 1 104 ? 0.640 -0.008 5.908 1.00 69.00 104 PRO A C 1
ATOM 826 O O . PRO A 1 104 ? -0.553 0.266 6.021 1.00 69.00 104 PRO A O 1
ATOM 829 N N . VAL A 1 105 ? 1.493 0.019 6.943 1.00 75.62 105 VAL A N 1
ATOM 830 C CA . VAL A 1 105 ? 1.110 0.336 8.324 1.00 75.62 105 VAL A CA 1
ATOM 831 C C . VAL A 1 105 ? 0.698 1.805 8.449 1.00 75.62 105 VAL A C 1
ATOM 833 O O . VAL A 1 105 ? -0.380 2.080 8.975 1.00 75.62 105 VAL A O 1
ATOM 836 N N . GLN A 1 106 ? 1.456 2.762 7.909 1.00 71.81 106 GLN A N 1
ATOM 837 C CA . GLN A 1 106 ? 1.078 4.183 7.893 1.00 71.81 106 GLN A CA 1
ATOM 838 C C . GLN A 1 106 ? -0.153 4.437 7.028 1.00 71.81 106 GLN A C 1
ATOM 840 O O . GLN A 1 106 ? -1.015 5.223 7.413 1.00 71.81 106 GLN A O 1
ATOM 845 N N . ALA A 1 107 ? -0.280 3.776 5.875 1.00 76.25 107 ALA A N 1
ATOM 846 C CA . ALA A 1 107 ? -1.450 3.925 5.016 1.00 76.25 107 ALA A CA 1
ATOM 847 C C . ALA A 1 107 ? -2.721 3.389 5.698 1.00 76.25 107 ALA A C 1
ATOM 849 O O . ALA A 1 107 ? -3.765 4.048 5.671 1.00 76.25 107 ALA A O 1
ATOM 850 N N . ALA A 1 108 ? -2.636 2.222 6.341 1.00 84.31 108 ALA A N 1
ATOM 851 C CA . ALA A 1 108 ? -3.714 1.656 7.142 1.00 84.31 108 ALA A CA 1
ATOM 852 C C . ALA A 1 108 ? -4.038 2.542 8.352 1.00 84.31 108 ALA A C 1
ATOM 854 O O . ALA A 1 108 ? -5.201 2.877 8.568 1.00 84.31 108 ALA A O 1
ATOM 855 N N . THR A 1 109 ? -3.016 3.026 9.061 1.00 84.00 109 THR A N 1
ATOM 856 C CA . THR A 1 109 ? -3.138 3.975 10.179 1.00 84.00 109 THR A CA 1
ATO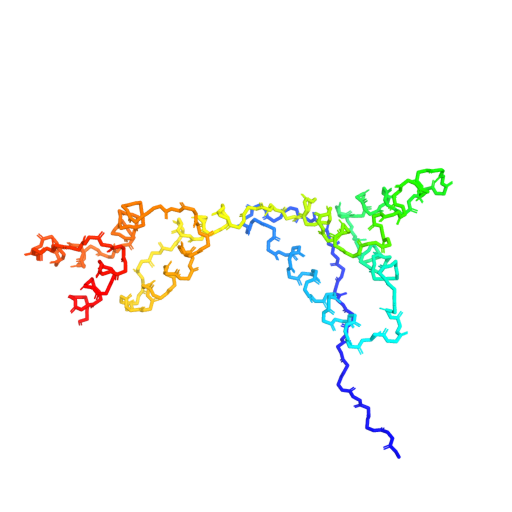M 857 C C . THR A 1 109 ? -3.820 5.270 9.744 1.00 84.00 109 THR A C 1
ATOM 859 O O . THR A 1 109 ? -4.723 5.762 10.415 1.00 84.00 109 THR A O 1
ATOM 862 N N . PHE A 1 110 ? -3.459 5.822 8.587 1.00 82.38 110 PHE A N 1
ATOM 863 C CA . PHE A 1 110 ? -4.079 7.025 8.043 1.00 82.38 110 PHE A CA 1
ATOM 864 C C . PHE A 1 110 ? -5.556 6.810 7.692 1.00 82.38 110 PHE A C 1
ATOM 866 O O . PHE A 1 110 ? -6.400 7.654 8.002 1.00 82.38 110 PHE A O 1
ATOM 873 N N . LYS A 1 111 ? -5.892 5.668 7.078 1.00 87.06 111 LYS A N 1
ATOM 874 C CA . LYS A 1 111 ? -7.287 5.293 6.808 1.00 87.06 111 LYS A CA 1
ATOM 875 C C . LYS A 1 111 ? -8.072 5.091 8.109 1.00 87.06 111 LYS A C 1
ATOM 877 O O . LYS A 1 111 ? -9.182 5.602 8.209 1.00 87.06 111 LYS A O 1
ATOM 882 N N . LEU A 1 112 ? -7.484 4.441 9.117 1.00 92.75 112 LEU A N 1
ATOM 883 C CA . LEU A 1 112 ? -8.062 4.280 10.458 1.00 92.75 112 LEU A CA 1
ATOM 884 C C . LEU A 1 112 ? -8.294 5.632 11.143 1.00 92.75 112 LEU A C 1
ATOM 886 O O . LEU A 1 112 ? -9.360 5.862 11.705 1.00 92.75 112 LEU A O 1
ATOM 890 N N . ASN A 1 113 ? -7.357 6.575 11.020 1.00 90.19 113 ASN A N 1
ATOM 891 C CA . ASN A 1 113 ? -7.498 7.939 11.539 1.00 90.19 113 ASN A CA 1
ATOM 892 C C . ASN A 1 113 ? -8.702 8.686 10.970 1.00 90.19 113 ASN A C 1
ATOM 894 O O . ASN A 1 113 ? -9.285 9.504 11.680 1.00 90.19 113 ASN A O 1
ATOM 898 N N . ARG A 1 114 ? -9.105 8.376 9.738 1.00 91.38 114 ARG 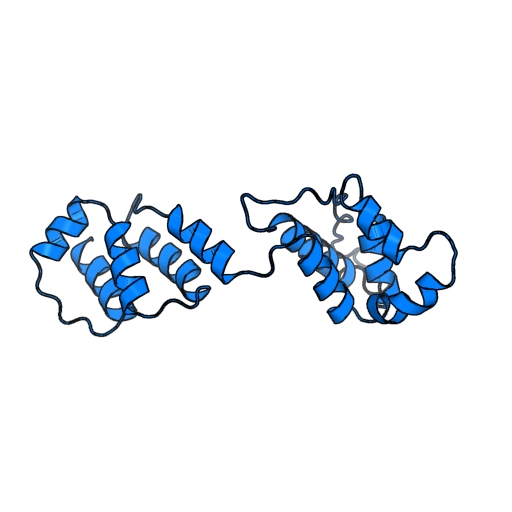A N 1
ATOM 899 C CA . ARG A 1 114 ? -10.272 8.968 9.072 1.00 91.38 114 ARG A CA 1
ATOM 900 C C . ARG A 1 114 ? -11.544 8.133 9.192 1.00 91.38 114 ARG A C 1
ATOM 902 O O . ARG A 1 114 ? -12.608 8.608 8.803 1.00 91.38 114 ARG A O 1
ATOM 909 N N . LEU A 1 115 ? -11.448 6.902 9.687 1.00 95.12 115 LEU A N 1
ATOM 910 C CA . LEU A 1 115 ? -12.600 6.033 9.867 1.00 95.12 115 LEU A CA 1
ATOM 911 C C . LEU A 1 115 ? -13.383 6.489 11.101 1.00 95.12 115 LEU A C 1
ATOM 913 O O . LEU A 1 115 ? -12.832 6.597 12.194 1.00 95.12 115 LEU A O 1
ATOM 917 N N . HIS A 1 116 ? -14.676 6.728 10.919 1.00 95.00 116 HIS A N 1
ATOM 918 C CA . HIS A 1 116 ? -15.625 7.029 11.986 1.00 95.00 116 HIS A CA 1
ATOM 919 C C . HIS A 1 116 ? -16.832 6.105 11.846 1.00 95.00 116 HIS A C 1
ATOM 921 O O . HIS A 1 116 ? -17.223 5.762 10.725 1.00 95.00 116 HIS A O 1
ATOM 927 N N . HIS A 1 117 ? -17.422 5.706 12.972 1.00 93.88 117 HIS A N 1
ATOM 928 C CA . HIS A 1 117 ? -18.639 4.905 12.969 1.00 93.88 117 HIS A CA 1
ATOM 929 C C . HIS A 1 117 ? -19.793 5.709 12.348 1.00 93.88 117 HIS A C 1
ATOM 931 O O . HIS A 1 117 ? -20.332 6.651 12.931 1.00 93.88 117 HIS A O 1
ATOM 937 N N . THR A 1 118 ? -20.151 5.319 11.127 1.00 89.88 118 THR A N 1
ATOM 938 C CA . THR A 1 118 ? -21.279 5.830 10.344 1.00 89.88 118 THR A CA 1
ATOM 939 C C . THR A 1 118 ? -22.088 4.631 9.857 1.00 89.88 118 THR A C 1
ATOM 941 O O . THR A 1 118 ? -21.496 3.620 9.485 1.00 89.88 118 THR A O 1
ATOM 944 N N . GLY A 1 119 ? -23.419 4.725 9.880 1.00 89.25 119 GLY A N 1
ATOM 945 C CA . GLY A 1 119 ? -24.287 3.586 9.563 1.00 89.25 119 GLY A CA 1
ATOM 946 C C . GLY A 1 119 ? -24.379 2.582 10.714 1.00 89.25 119 GLY A C 1
ATOM 947 O O . GLY A 1 119 ? -24.563 2.981 11.866 1.00 89.25 119 GLY A O 1
ATOM 948 N N . THR A 1 120 ? -24.295 1.292 10.390 1.00 93.44 120 THR A N 1
ATOM 949 C CA . THR A 1 120 ? -24.380 0.210 11.380 1.00 93.44 120 THR A CA 1
ATOM 950 C C . THR A 1 120 ? -23.023 -0.078 12.021 1.00 93.44 120 THR A C 1
ATOM 952 O O . THR A 1 120 ? -21.967 0.090 11.398 1.00 93.44 120 THR A O 1
ATOM 955 N N . ILE A 1 121 ? -23.040 -0.568 13.265 1.00 95.00 121 ILE A N 1
ATOM 956 C CA . ILE A 1 121 ? -21.801 -0.930 13.956 1.00 95.00 121 ILE A CA 1
ATOM 957 C C . ILE A 1 121 ? -21.095 -2.081 13.241 1.00 95.00 121 ILE A C 1
ATOM 959 O O . ILE A 1 121 ? -19.890 -2.003 13.037 1.00 95.00 121 ILE A O 1
ATOM 963 N N . SER A 1 122 ? -21.841 -3.073 12.753 1.00 94.94 122 SER A N 1
ATOM 964 C CA . SER A 1 122 ? -21.318 -4.234 12.030 1.00 94.94 122 SER A CA 1
ATOM 965 C C . SER A 1 122 ? -20.535 -3.841 10.768 1.00 94.94 122 SER A C 1
ATOM 967 O O . SER A 1 122 ? -19.423 -4.335 10.555 1.00 94.94 122 SER A O 1
ATOM 969 N N . GLU A 1 123 ? -21.042 -2.895 9.967 1.00 95.06 123 GLU A N 1
ATOM 970 C CA . GLU A 1 123 ? -20.330 -2.368 8.790 1.00 95.06 123 GLU A CA 1
ATOM 971 C C . GLU A 1 123 ? -19.054 -1.612 9.176 1.00 95.06 123 GLU A C 1
ATOM 973 O O . GLU A 1 123 ? -17.994 -1.805 8.569 1.00 95.06 123 GLU A O 1
ATOM 978 N N . PHE A 1 124 ? -19.133 -0.763 10.204 1.00 96.25 124 PHE A N 1
ATOM 979 C CA . PHE A 1 124 ? -17.972 -0.052 10.732 1.00 96.25 124 PHE A CA 1
ATOM 980 C C . PHE A 1 124 ? -16.905 -1.027 11.252 1.00 96.25 124 PHE A C 1
ATOM 982 O O . PHE A 1 124 ? -15.731 -0.900 10.896 1.00 96.25 124 PHE A O 1
ATOM 989 N N . SER A 1 125 ? -17.298 -2.035 12.035 1.00 96.62 125 SER A N 1
ATOM 990 C CA . SER A 1 125 ? -16.397 -3.037 12.602 1.00 96.62 125 SER A CA 1
ATOM 991 C C . SER A 1 125 ? -15.710 -3.884 11.541 1.00 96.62 125 SER A C 1
ATOM 993 O O . SER A 1 125 ? -14.548 -4.251 11.723 1.00 96.62 125 SER A O 1
ATOM 995 N N . ALA A 1 126 ? -16.401 -4.210 10.445 1.00 95.81 126 ALA A N 1
ATOM 996 C CA . ALA A 1 126 ? -15.814 -4.944 9.328 1.00 95.81 126 ALA A CA 1
ATOM 997 C C . ALA A 1 126 ? -14.689 -4.130 8.668 1.00 95.81 126 ALA A C 1
ATOM 999 O O . ALA A 1 126 ? -13.568 -4.624 8.529 1.00 95.81 126 ALA A O 1
ATOM 1000 N N . ARG A 1 127 ? -14.950 -2.851 8.362 1.00 95.31 127 ARG A N 1
ATOM 1001 C CA . ARG A 1 127 ? -13.947 -1.933 7.791 1.00 95.31 127 ARG A CA 1
ATOM 1002 C C . ARG A 1 127 ? -12.779 -1.687 8.738 1.00 95.31 127 ARG A C 1
ATOM 1004 O O . ARG A 1 127 ? -11.629 -1.644 8.309 1.00 95.31 127 ARG A O 1
ATOM 1011 N N . PHE A 1 128 ? -13.060 -1.534 10.030 1.00 97.06 128 PHE A N 1
ATOM 1012 C CA . PHE A 1 128 ? -12.014 -1.366 11.028 1.00 97.06 128 PHE A CA 1
ATOM 1013 C C . PHE A 1 128 ? -11.106 -2.599 11.083 1.00 97.06 128 PHE A C 1
ATOM 1015 O O . PHE A 1 128 ? -9.889 -2.449 11.045 1.00 97.06 128 PHE A O 1
ATOM 1022 N N . ARG A 1 129 ? -11.675 -3.816 11.123 1.00 96.31 129 ARG A N 1
ATOM 1023 C CA . ARG A 1 129 ? -10.912 -5.077 11.145 1.00 96.31 129 ARG A CA 1
ATOM 1024 C C . ARG A 1 129 ? -9.988 -5.222 9.941 1.00 96.31 129 ARG A C 1
ATOM 1026 O O . ARG A 1 129 ? -8.827 -5.568 10.130 1.00 96.31 129 ARG A O 1
ATOM 1033 N N . GLU A 1 130 ? -10.490 -4.925 8.746 1.00 93.88 130 GLU A N 1
ATOM 1034 C CA . GLU A 1 130 ? -9.709 -4.978 7.507 1.00 93.88 130 GLU A CA 1
ATOM 1035 C C . GLU A 1 130 ? -8.489 -4.044 7.547 1.00 93.88 130 GLU A C 1
ATOM 1037 O O . GLU A 1 130 ? -7.397 -4.412 7.113 1.00 93.88 130 GLU A O 1
ATOM 1042 N N . LEU A 1 131 ? -8.653 -2.827 8.071 1.00 92.50 131 LEU A N 1
ATOM 1043 C CA . LEU A 1 131 ? -7.553 -1.868 8.166 1.00 92.50 131 LEU A CA 1
ATOM 1044 C C . LEU A 1 131 ? -6.605 -2.196 9.325 1.00 92.50 131 LEU A C 1
ATOM 1046 O O . LEU A 1 131 ? -5.392 -2.113 9.166 1.00 92.50 131 LEU A O 1
ATOM 1050 N N . ALA A 1 132 ? -7.132 -2.605 10.478 1.00 93.19 132 ALA A N 1
ATOM 1051 C CA . ALA A 1 132 ? -6.337 -2.939 11.657 1.00 93.19 132 ALA A CA 1
ATOM 1052 C C . ALA A 1 132 ? -5.502 -4.219 11.481 1.00 93.19 132 ALA A C 1
ATOM 1054 O O . ALA A 1 132 ? -4.506 -4.387 12.178 1.00 93.19 132 ALA A O 1
ATOM 1055 N N . SER A 1 133 ? -5.862 -5.121 10.559 1.00 91.06 133 SER A N 1
ATOM 1056 C CA . SER A 1 133 ? -5.010 -6.269 10.208 1.00 91.06 133 SER A CA 1
ATOM 1057 C C . SER A 1 133 ? -3.784 -5.879 9.378 1.00 91.06 133 SER A C 1
ATOM 1059 O O . SER A 1 133 ? -2.893 -6.699 9.188 1.00 91.06 133 SER A O 1
ATOM 1061 N N . GLN A 1 134 ? -3.753 -4.649 8.859 1.00 87.25 134 GLN A N 1
ATOM 1062 C CA . GLN A 1 134 ? -2.642 -4.094 8.085 1.00 87.25 134 GLN A CA 1
ATOM 1063 C C . GLN A 1 134 ? -1.736 -3.191 8.941 1.00 87.25 134 GLN A C 1
ATOM 1065 O O . GLN A 1 134 ? -0.778 -2.632 8.412 1.00 87.25 134 GLN A O 1
ATOM 1070 N N . THR A 1 135 ? -2.028 -3.033 10.240 1.00 87.12 135 THR A N 1
ATOM 1071 C CA . THR A 1 135 ? -1.178 -2.304 11.191 1.00 87.12 135 THR A CA 1
ATOM 1072 C C . THR A 1 135 ? -0.394 -3.254 12.094 1.00 87.12 135 THR A C 1
ATOM 1074 O O . THR A 1 135 ? -0.722 -4.431 12.234 1.00 87.12 135 THR A O 1
ATOM 1077 N N . ASP A 1 136 ? 0.632 -2.721 12.749 1.00 86.25 136 ASP A N 1
ATOM 1078 C CA . ASP A 1 136 ? 1.435 -3.380 13.785 1.00 86.25 136 ASP A CA 1
ATOM 1079 C C . ASP A 1 136 ? 0.848 -3.211 15.202 1.00 86.25 136 ASP A C 1
ATOM 1081 O O . ASP A 1 136 ? 1.492 -3.529 16.202 1.00 86.25 136 ASP A O 1
ATOM 1085 N N . TRP A 1 137 ? -0.387 -2.709 15.311 1.00 90.25 137 TRP A N 1
ATOM 1086 C CA . TRP A 1 137 ? -0.997 -2.392 16.598 1.00 90.25 137 TRP A CA 1
ATOM 1087 C C . TRP A 1 137 ? -1.286 -3.649 17.416 1.00 90.25 137 TRP A C 1
ATOM 1089 O O . TRP A 1 137 ? -1.873 -4.623 16.925 1.00 90.25 137 TRP A O 1
ATOM 1099 N N . ASN A 1 138 ? -0.952 -3.582 18.702 1.00 91.75 138 ASN A N 1
ATOM 1100 C CA . ASN A 1 138 ? -1.367 -4.577 19.681 1.00 91.75 138 ASN A CA 1
ATOM 1101 C C . ASN A 1 138 ? -2.868 -4.449 20.012 1.00 91.75 138 ASN A C 1
ATOM 1103 O O . ASN A 1 138 ? -3.531 -3.471 19.650 1.00 91.75 138 ASN A O 1
ATOM 1107 N N . ASP A 1 139 ? -3.406 -5.454 20.698 1.00 93.81 139 ASP A N 1
ATOM 1108 C CA . ASP A 1 139 ? -4.828 -5.519 21.046 1.00 93.81 139 ASP A CA 1
ATOM 1109 C C . ASP A 1 139 ? -5.306 -4.320 21.887 1.00 93.81 139 ASP A C 1
ATOM 1111 O O . ASP A 1 139 ? -6.302 -3.707 21.496 1.00 93.81 139 ASP A O 1
ATOM 1115 N N . PRO A 1 140 ? -4.597 -3.886 22.950 1.00 93.00 140 PRO A N 1
ATOM 1116 C CA . PRO A 1 140 ? -4.966 -2.678 23.692 1.00 93.00 140 PRO A CA 1
ATOM 1117 C C . PRO A 1 140 ? -5.059 -1.417 22.822 1.00 93.00 140 PRO A C 1
ATOM 1119 O O . PRO A 1 140 ? -6.016 -0.647 22.938 1.00 93.00 140 PRO A O 1
ATOM 1122 N N . SER A 1 141 ? -4.102 -1.211 21.910 1.00 93.75 141 SER A N 1
ATOM 1123 C CA . SER A 1 141 ? -4.121 -0.087 20.970 1.00 93.75 141 SER A CA 1
ATOM 1124 C C . SER A 1 141 ? -5.312 -0.173 20.017 1.00 93.75 141 SER A C 1
ATOM 1126 O O . SER A 1 141 ? -5.989 0.832 19.798 1.00 93.75 141 SER A O 1
ATOM 1128 N N . LYS A 1 142 ? -5.619 -1.366 19.492 1.00 95.69 142 LYS A N 1
ATOM 1129 C CA . LYS A 1 142 ? -6.785 -1.584 18.624 1.00 95.69 142 LYS A CA 1
ATOM 1130 C C . LYS A 1 142 ? -8.099 -1.319 19.357 1.00 95.69 142 LYS A C 1
ATOM 1132 O O . LYS A 1 142 ? -8.950 -0.638 18.795 1.00 95.69 142 LYS A O 1
ATOM 1137 N N . ILE A 1 143 ? -8.253 -1.796 20.595 1.00 95.00 143 ILE A N 1
ATOM 1138 C CA . ILE A 1 143 ? -9.451 -1.581 21.426 1.00 95.00 143 ILE A CA 1
ATOM 1139 C C . ILE A 1 143 ? -9.651 -0.091 21.715 1.00 95.00 143 ILE A C 1
ATOM 1141 O O . ILE A 1 143 ? -10.714 0.455 21.423 1.00 95.00 143 ILE A O 1
ATOM 1145 N N . SER A 1 144 ? -8.618 0.583 22.231 1.00 93.69 144 SER A N 1
ATOM 1146 C CA . SER A 1 144 ? -8.678 2.011 22.567 1.00 93.69 144 SER A CA 1
ATOM 1147 C C . SER A 1 144 ? -9.033 2.860 21.343 1.00 93.69 144 SER A C 1
ATOM 1149 O O . SER A 1 144 ? -9.943 3.696 21.374 1.00 93.69 144 SER A O 1
ATOM 1151 N N . PHE A 1 145 ? -8.377 2.585 20.213 1.00 96.19 145 PHE A N 1
ATOM 1152 C CA . PHE A 1 145 ? -8.629 3.310 18.980 1.00 96.19 145 PHE A CA 1
ATOM 1153 C C . PHE A 1 145 ? -10.024 3.010 18.414 1.00 96.19 145 PHE A C 1
ATOM 1155 O O . PHE A 1 145 ? -10.731 3.942 18.037 1.00 96.19 145 PHE A O 1
ATOM 1162 N N . TYR A 1 146 ? -10.463 1.748 18.413 1.00 96.50 146 TYR A N 1
ATOM 1163 C CA . TYR A 1 146 ? -11.816 1.353 18.012 1.00 96.50 146 TYR A CA 1
ATOM 1164 C C . TYR A 1 146 ? -12.881 2.102 18.814 1.00 96.50 146 TYR A C 1
ATOM 1166 O O . TYR A 1 146 ? -13.733 2.762 18.219 1.00 96.50 146 TYR A O 1
ATOM 1174 N N . TYR A 1 147 ? -12.776 2.090 20.148 1.00 94.81 147 TYR A N 1
ATOM 1175 C CA . TYR A 1 147 ? -13.694 2.800 21.038 1.00 94.81 147 TYR A CA 1
ATOM 1176 C C . TYR A 1 147 ? -13.743 4.302 20.731 1.00 94.81 147 TYR A C 1
ATOM 1178 O O . TYR A 1 147 ? -14.825 4.880 20.630 1.00 94.81 147 TYR A O 1
ATOM 1186 N N . SER A 1 148 ? -12.588 4.933 20.479 1.00 95.12 148 SER A N 1
ATOM 1187 C CA . SER A 1 148 ? -12.518 6.367 20.151 1.00 95.12 148 SER A CA 1
ATOM 1188 C C . SER A 1 148 ? -13.318 6.749 18.898 1.00 95.12 148 SER A C 1
ATOM 1190 O O . SER A 1 148 ? -13.829 7.868 18.802 1.00 95.12 148 SER A O 1
ATOM 1192 N N . LYS A 1 149 ? -13.457 5.814 17.948 1.00 96.88 149 LYS A N 1
ATOM 1193 C CA . LYS A 1 149 ? -14.128 6.016 16.658 1.00 96.88 149 LYS A CA 1
ATOM 1194 C C . LYS A 1 149 ? -15.619 5.671 16.668 1.00 96.88 149 LYS A C 1
ATOM 1196 O O . LYS A 1 149 ? -16.292 5.952 15.673 1.00 96.88 149 LYS A O 1
ATOM 1201 N N . LEU A 1 150 ? -16.137 5.093 17.754 1.00 95.44 150 LEU A N 1
ATOM 1202 C CA . LEU A 1 150 ? -17.562 4.793 17.912 1.00 95.44 150 LEU A CA 1
ATOM 1203 C C . LEU A 1 150 ? -18.404 6.068 18.074 1.00 95.44 150 LEU A C 1
ATOM 1205 O O . LEU A 1 150 ? -17.924 7.095 18.554 1.00 95.44 150 LEU A O 1
ATOM 1209 N N . GLN A 1 151 ? -19.680 5.982 17.691 1.00 94.56 151 GLN A N 1
ATOM 1210 C CA . GLN A 1 151 ? -20.689 6.990 18.018 1.00 94.56 151 GLN A CA 1
ATOM 1211 C C . GLN A 1 151 ? -20.933 7.035 19.527 1.00 94.56 151 GLN A C 1
ATOM 1213 O O . GLN A 1 151 ? -20.919 5.991 20.179 1.00 94.56 151 GLN A O 1
ATOM 1218 N N . ASP A 1 152 ? -21.233 8.220 20.054 1.00 93.00 152 ASP A N 1
ATOM 1219 C CA . ASP A 1 152 ? -21.388 8.429 21.498 1.00 93.00 152 ASP A CA 1
ATOM 1220 C C . ASP A 1 152 ? -22.500 7.563 22.098 1.00 93.00 152 ASP A C 1
ATOM 1222 O O . AS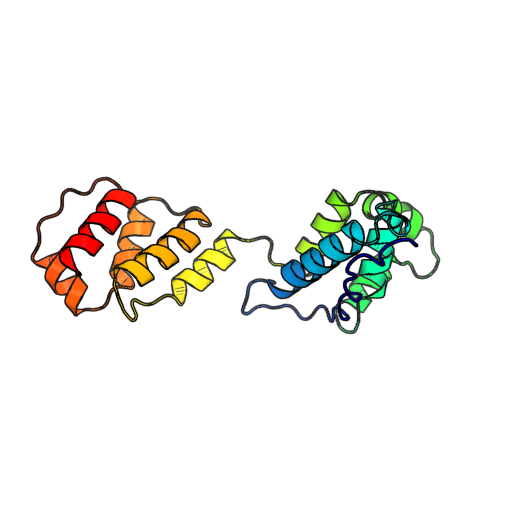P A 1 152 ? -22.272 6.928 23.119 1.00 93.00 152 ASP A O 1
ATOM 1226 N N . ARG A 1 153 ? -23.616 7.366 21.375 1.00 91.69 153 ARG A N 1
ATOM 1227 C CA . ARG A 1 153 ? -24.686 6.442 21.798 1.00 91.69 153 ARG A CA 1
ATOM 1228 C C . ARG A 1 153 ? -24.172 5.037 22.136 1.00 91.69 153 ARG A C 1
ATOM 1230 O O . ARG A 1 153 ? -24.638 4.434 23.087 1.00 91.69 153 ARG A O 1
ATOM 1237 N N . ILE A 1 154 ? -23.215 4.522 21.357 1.00 92.81 154 ILE A N 1
ATOM 1238 C CA . ILE A 1 154 ? -22.650 3.181 21.553 1.00 92.81 154 ILE A CA 1
ATOM 1239 C C . ILE A 1 154 ? -21.653 3.199 22.706 1.00 92.81 154 ILE A C 1
ATOM 1241 O O . ILE A 1 154 ? -21.604 2.256 23.489 1.00 92.81 154 ILE A O 1
ATOM 1245 N N . LYS A 1 155 ? -20.859 4.270 22.819 1.00 93.19 155 LYS A N 1
ATOM 1246 C CA . LYS A 1 155 ? -19.931 4.451 23.940 1.00 93.19 155 LYS A CA 1
ATOM 1247 C C . LYS A 1 155 ? -20.679 4.469 25.271 1.00 93.19 155 LYS A C 1
ATOM 1249 O O . LYS A 1 155 ? -20.235 3.807 26.201 1.00 93.19 155 LYS A O 1
ATOM 1254 N N . ASP A 1 156 ? -21.827 5.142 25.333 1.00 91.56 156 ASP A N 1
ATOM 1255 C CA . ASP A 1 156 ? -22.680 5.185 26.522 1.00 91.56 156 ASP A CA 1
ATOM 1256 C C . ASP A 1 156 ? -23.204 3.791 26.890 1.00 91.56 156 ASP A C 1
ATOM 1258 O O . ASP A 1 156 ? -23.148 3.400 28.056 1.00 91.56 156 ASP A O 1
ATOM 1262 N N . THR A 1 157 ? -23.652 3.002 25.905 1.00 90.88 157 THR A N 1
ATOM 1263 C CA . THR A 1 157 ? -24.093 1.617 26.147 1.00 90.88 157 THR A CA 1
ATOM 1264 C C . THR A 1 157 ? -22.941 0.728 26.617 1.00 90.88 157 THR A C 1
ATOM 1266 O O . THR A 1 157 ? -23.103 -0.046 27.556 1.00 90.88 157 THR A O 1
ATOM 1269 N N . ILE A 1 158 ? -21.757 0.878 26.019 1.00 90.19 158 ILE A N 1
ATOM 1270 C CA . ILE A 1 158 ? -20.533 0.179 26.430 1.00 90.19 158 ILE A CA 1
ATOM 1271 C C . ILE A 1 158 ? -20.136 0.558 27.860 1.00 90.19 158 ILE A C 1
ATOM 1273 O O . ILE A 1 158 ? -19.768 -0.320 28.628 1.00 90.19 158 ILE A O 1
ATOM 1277 N N . ALA A 1 159 ? -20.229 1.833 28.242 1.00 87.56 159 ALA A N 1
ATOM 1278 C CA . ALA A 1 159 ? -19.871 2.298 29.582 1.00 87.56 159 ALA A CA 1
ATOM 1279 C C . ALA A 1 159 ? -20.813 1.762 30.674 1.00 87.56 159 ALA A C 1
ATOM 1281 O O . ALA A 1 159 ? -20.397 1.591 31.819 1.00 87.56 159 ALA A O 1
ATOM 1282 N N . GLN A 1 160 ? -22.074 1.493 30.326 1.00 87.50 160 GLN A N 1
ATOM 1283 C CA . GLN A 1 160 ? -23.061 0.884 31.223 1.00 87.50 160 GLN A CA 1
ATOM 1284 C C . GLN A 1 160 ? -22.929 -0.644 31.305 1.00 87.50 160 GLN A C 1
ATOM 1286 O O . GLN A 1 160 ? -23.452 -1.257 32.236 1.00 87.50 160 GLN A O 1
ATOM 1291 N N . ALA A 1 161 ? -22.235 -1.265 30.350 1.00 84.06 161 ALA A N 1
ATOM 1292 C CA . ALA A 1 161 ? -22.065 -2.704 30.272 1.00 84.06 161 ALA A CA 1
ATOM 1293 C C . ALA A 1 161 ? -20.700 -3.133 30.837 1.00 84.06 161 ALA A C 1
ATOM 1295 O O . ALA A 1 161 ? -19.648 -2.622 30.459 1.00 84.06 161 ALA A O 1
ATOM 1296 N N . ALA A 1 162 ? -20.691 -4.120 31.733 1.00 71.75 162 ALA A N 1
ATOM 1297 C CA . ALA A 1 162 ? -19.444 -4.744 32.163 1.00 71.75 162 ALA A CA 1
ATOM 1298 C C . ALA A 1 162 ? -18.900 -5.648 31.040 1.00 71.75 162 ALA A C 1
ATOM 1300 O O . ALA A 1 162 ? -19.633 -6.485 30.512 1.00 71.75 162 ALA A O 1
ATOM 1301 N N . SER A 1 163 ? -17.616 -5.510 30.695 1.00 72.44 163 SER A N 1
ATOM 1302 C CA . SER A 1 163 ? -16.930 -6.393 29.739 1.00 72.44 163 SER A CA 1
ATOM 1303 C C . SER A 1 163 ? -15.664 -6.979 30.365 1.00 72.44 163 SER A C 1
ATOM 1305 O O . SER A 1 163 ? -14.928 -6.261 31.041 1.00 72.44 163 SER A O 1
ATOM 1307 N N . THR A 1 164 ? -15.391 -8.256 30.102 1.00 71.44 164 THR A N 1
ATOM 1308 C CA . THR A 1 164 ? -14.142 -8.950 30.469 1.00 71.44 164 THR A CA 1
ATOM 1309 C C . THR A 1 164 ? -13.383 -9.388 29.214 1.00 71.44 164 THR A C 1
ATOM 1311 O O . THR A 1 164 ? -12.872 -10.500 29.142 1.00 71.44 164 THR A O 1
ATOM 1314 N N . CYS A 1 165 ? -13.415 -8.572 28.156 1.00 82.44 165 CYS A N 1
ATOM 1315 C CA . CYS A 1 165 ? -12.796 -8.940 26.888 1.00 82.44 165 CYS A CA 1
ATOM 1316 C C . CYS A 1 165 ? -11.272 -8.809 26.978 1.00 82.44 165 CYS A C 1
ATOM 1318 O O . CYS A 1 165 ? -10.751 -7.701 27.074 1.00 82.44 165 CYS A O 1
ATOM 1320 N N . ASP A 1 166 ? -10.576 -9.939 26.871 1.00 80.31 166 ASP A N 1
ATOM 1321 C CA . ASP A 1 166 ? -9.110 -9.996 26.939 1.00 80.31 166 ASP A CA 1
ATOM 1322 C C . ASP A 1 166 ? -8.435 -9.860 25.563 1.00 80.31 166 ASP A C 1
ATOM 1324 O O . ASP A 1 166 ? -7.217 -9.708 25.475 1.00 80.31 166 ASP A O 1
ATOM 1328 N N . SER A 1 167 ? -9.216 -9.901 24.476 1.00 92.44 167 SER A N 1
ATOM 1329 C CA . SER A 1 167 ? -8.722 -9.750 23.106 1.00 92.44 167 SER A CA 1
ATOM 1330 C C . SER A 1 167 ? -9.489 -8.691 22.320 1.00 92.44 167 SER A C 1
ATOM 1332 O O . SER A 1 167 ? -10.681 -8.440 22.534 1.00 92.44 167 SER A O 1
ATOM 1334 N N . TYR A 1 168 ? -8.814 -8.104 21.332 1.00 93.25 168 TYR A N 1
ATOM 1335 C CA . TYR A 1 168 ? -9.427 -7.161 20.397 1.00 93.25 168 TYR A CA 1
ATOM 1336 C C . TYR A 1 168 ? -10.614 -7.784 19.648 1.00 93.25 168 TYR A C 1
ATOM 1338 O O . TYR A 1 168 ? -11.639 -7.133 19.433 1.00 93.25 168 TYR A O 1
ATOM 1346 N N . LYS A 1 169 ? -10.490 -9.056 19.258 1.00 93.38 169 LYS A N 1
ATOM 1347 C CA . LYS A 1 169 ? -11.540 -9.766 18.524 1.00 93.38 169 LYS A CA 1
ATOM 1348 C C . LYS A 1 169 ? -12.805 -9.903 19.371 1.00 93.38 169 LYS A C 1
ATOM 1350 O O . LYS A 1 169 ? -13.897 -9.654 18.858 1.00 93.38 169 LYS A O 1
ATOM 1355 N N . ASP A 1 170 ? -12.654 -10.264 20.642 1.00 94.00 170 ASP A N 1
ATOM 1356 C CA . ASP A 1 170 ? -13.786 -10.445 21.552 1.00 94.00 170 ASP A CA 1
ATOM 1357 C C . ASP A 1 170 ? -14.457 -9.108 21.852 1.00 94.00 170 ASP A C 1
ATOM 1359 O O . ASP A 1 170 ? -15.679 -9.014 21.770 1.00 94.00 170 ASP A O 1
ATOM 1363 N N . TYR A 1 171 ? -13.664 -8.053 22.066 1.00 94.25 171 TYR A N 1
ATOM 1364 C CA . TYR A 1 171 ? -14.183 -6.706 22.291 1.00 94.25 171 TYR A CA 1
ATOM 1365 C C . TYR A 1 171 ? -15.024 -6.195 21.115 1.00 94.25 171 TYR A C 1
ATOM 1367 O O . TYR A 1 171 ? -16.116 -5.666 21.311 1.00 94.25 171 TYR A O 1
ATOM 1375 N N . VAL A 1 172 ? -14.553 -6.371 19.874 1.00 93.94 172 VAL A N 1
ATOM 1376 C CA . VAL A 1 172 ? -15.307 -5.935 18.686 1.00 93.94 172 VAL A CA 1
ATOM 1377 C C . VAL A 1 172 ? -16.604 -6.725 18.525 1.00 93.94 172 VAL A C 1
ATOM 1379 O O . VAL A 1 172 ? -17.631 -6.133 18.202 1.00 93.94 172 VAL A O 1
ATOM 1382 N N . ASN A 1 173 ? -16.579 -8.041 18.744 1.00 93.88 173 ASN A N 1
ATOM 1383 C CA . ASN A 1 173 ? -17.784 -8.868 18.646 1.00 93.88 173 ASN A CA 1
ATOM 1384 C C . ASN A 1 173 ? -18.808 -8.510 19.730 1.00 93.88 173 ASN A C 1
ATOM 1386 O O . ASN A 1 173 ? -19.993 -8.393 19.435 1.00 93.88 173 ASN A O 1
ATOM 1390 N N . TRP A 1 174 ? -18.343 -8.288 20.957 1.00 93.81 174 TRP A N 1
ATOM 1391 C CA . TRP A 1 174 ? -19.169 -7.826 22.066 1.00 93.81 174 TRP A CA 1
ATOM 1392 C C . TRP A 1 174 ? -19.787 -6.451 21.785 1.00 93.81 174 TRP A C 1
ATOM 1394 O O . TRP A 1 174 ? -20.991 -6.268 21.947 1.00 93.81 174 TRP A O 1
ATOM 1404 N N . ALA A 1 175 ? -18.993 -5.503 21.278 1.00 92.25 175 ALA A N 1
ATOM 1405 C CA . ALA A 1 175 ? -19.489 -4.180 20.914 1.00 92.25 175 ALA A CA 1
ATOM 1406 C C . ALA A 1 175 ? -20.591 -4.259 19.846 1.00 92.25 175 ALA A C 1
ATOM 1408 O O . ALA A 1 175 ? -21.579 -3.538 19.954 1.00 92.25 175 ALA A O 1
ATOM 1409 N N . ILE A 1 176 ? -20.450 -5.144 18.848 1.00 93.12 176 ILE A N 1
ATOM 1410 C CA . ILE A 1 176 ? -21.492 -5.390 17.838 1.00 93.12 176 ILE A CA 1
ATOM 1411 C C . ILE A 1 176 ? -22.786 -5.876 18.495 1.00 93.12 176 ILE A C 1
ATOM 1413 O O . ILE A 1 176 ? -23.830 -5.296 18.236 1.00 93.12 176 ILE A O 1
ATOM 1417 N N . GLN A 1 177 ? -22.712 -6.875 19.380 1.00 91.75 177 GLN A N 1
ATOM 1418 C CA . GLN A 1 177 ? -23.891 -7.442 20.050 1.00 91.75 177 GLN A CA 1
ATOM 1419 C C . GLN A 1 177 ? -24.672 -6.421 20.884 1.00 91.75 177 GLN A C 1
ATOM 1421 O O . GLN A 1 177 ? -25.880 -6.551 21.030 1.00 91.75 177 GLN A O 1
ATOM 1426 N N . ILE A 1 178 ? -23.985 -5.432 21.456 1.00 88.38 178 ILE A N 1
ATOM 1427 C CA . ILE A 1 178 ? -24.608 -4.374 22.261 1.00 88.38 178 ILE A CA 1
ATOM 1428 C C . ILE A 1 178 ? -25.143 -3.227 21.393 1.00 88.38 178 ILE A C 1
ATOM 1430 O O . ILE A 1 178 ? -26.044 -2.502 21.810 1.00 88.38 178 ILE A O 1
ATOM 1434 N N . GLY A 1 179 ? -24.536 -3.007 20.226 1.00 81.12 179 GLY A N 1
ATOM 1435 C CA . GLY A 1 179 ? -24.832 -1.872 19.354 1.00 81.12 179 GLY A CA 1
ATOM 1436 C C . GLY A 1 179 ? -25.862 -2.131 18.252 1.00 81.12 179 GLY A C 1
ATOM 1437 O O . GLY A 1 179 ? -26.241 -1.165 17.577 1.00 81.12 179 GLY A O 1
ATOM 1438 N N . GLU A 1 180 ? -26.251 -3.393 18.048 1.00 75.81 180 GLU A N 1
ATOM 1439 C CA . GLU A 1 180 ? -27.419 -3.819 17.258 1.00 75.81 180 GLU A CA 1
ATOM 1440 C C . GLU A 1 180 ? -28.727 -3.582 18.026 1.00 75.81 180 GLU A C 1
ATOM 1442 O O . GLU A 1 180 ? -29.658 -3.032 17.393 1.00 75.81 180 GLU A O 1
#

pLDDT: mean 85.63, std 12.75, range [38.06, 97.06]

Foldseek 3Di:
DDPPDDADDQQAADALDQPPVQQQVVLVVSVVSLVVNCVRVVVQVVFLLSSLVSNLVSYDHPRVVVSCQCVDPPDPSVVVCVVCSRDNVSSSVVSCVRRGNPQLQVSLVSVLVVQADDDALVVSLVSLVVSVVSHPDAFVRSLVSSLVRYDVVLVVQVVVDDDPDPGNVSSSVVSNVSRD

Radius of gyration: 22.87 Å; chains: 1; bounding box: 55×34×69 Å

Sequence (180 aa):
MSKTGFKFPPPDAFNGKPDTKTGGSKAREFYAKCEIYFDTYSGAFDTDLKKSWFILYLCKEAAYAWALSYMGAISDSVHKLRPILEDGVKFKTVFLAQFSSIDPVQAATFKLNRLHHTGTISEFSARFRELASQTDWNDPSKISFYYSKLQDRIKDTIAQAASTCDSYKDYVNWAIQIGE

Secondary structure (DSSP, 8-state):
-------PPPPPPB-----TTTTSHHHHHHHHHHHHHHHHTTTT--SHHHHHHHHHHHB-THHHHHHHHHH-SSSTHHHHHHHHHT-HHHHHHHHHHHHS---HHHHHHHHHHH----S-HHHHHHHHHHHHTTS---HHHHHHHHHHHS-HHHHHHHHHS-----SHHHHHHHHHHHH-